Protein AF-A0A4V2W3H1-F1 (afdb_monomer)

Structure (mmCIF, N/CA/C/O backbone):
data_AF-A0A4V2W3H1-F1
#
_entry.id   AF-A0A4V2W3H1-F1
#
loop_
_atom_site.group_PDB
_atom_site.id
_atom_site.type_symbol
_atom_site.label_atom_id
_atom_site.label_alt_id
_atom_site.label_comp_id
_atom_site.label_asym_id
_atom_site.label_entity_id
_atom_site.label_seq_id
_atom_site.pdbx_PDB_ins_code
_atom_site.Cartn_x
_atom_site.Cartn_y
_atom_site.Cartn_z
_atom_site.occupancy
_atom_site.B_iso_or_equiv
_atom_site.auth_seq_id
_atom_site.auth_comp_id
_atom_site.auth_asym_id
_atom_site.auth_atom_id
_atom_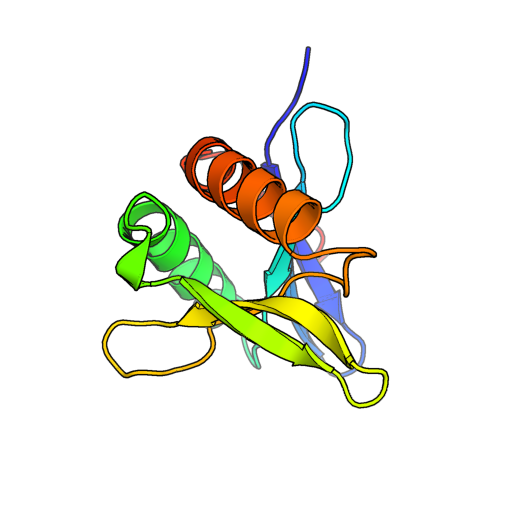site.pdbx_PDB_model_num
ATOM 1 N N . MET A 1 1 ? -14.091 13.538 -12.498 1.00 45.12 1 MET A N 1
ATOM 2 C CA . MET A 1 1 ? -13.402 13.851 -11.231 1.00 45.12 1 MET A CA 1
ATOM 3 C C . MET A 1 1 ? -12.645 12.607 -10.831 1.00 45.12 1 MET A C 1
ATOM 5 O O . MET A 1 1 ? -13.254 11.561 -10.652 1.00 45.12 1 MET A O 1
ATOM 9 N N . SER A 1 2 ? -11.325 12.681 -10.863 1.00 51.44 2 SER A N 1
ATOM 10 C CA . SER A 1 2 ? -10.447 11.530 -10.686 1.00 51.44 2 SER A CA 1
ATOM 11 C C . SER A 1 2 ? -10.213 11.336 -9.186 1.00 51.44 2 SER A C 1
ATOM 13 O O . SER A 1 2 ? -9.411 12.051 -8.596 1.00 51.44 2 SER A O 1
ATOM 15 N N . HIS A 1 3 ? -10.985 10.453 -8.548 1.00 75.88 3 HIS A N 1
ATOM 16 C CA . HIS A 1 3 ? -10.950 10.262 -7.095 1.00 75.88 3 HIS A CA 1
ATOM 17 C C . HIS A 1 3 ? -9.854 9.261 -6.730 1.00 75.88 3 HIS A C 1
ATOM 19 O O . HIS A 1 3 ? -10.024 8.060 -6.927 1.00 75.88 3 HIS A O 1
ATOM 25 N N . VAL A 1 4 ? -8.735 9.758 -6.208 1.00 90.44 4 VAL A N 1
ATOM 26 C CA . VAL A 1 4 ? -7.700 8.935 -5.574 1.00 90.44 4 VAL A CA 1
ATOM 27 C C . VAL A 1 4 ? -8.122 8.691 -4.1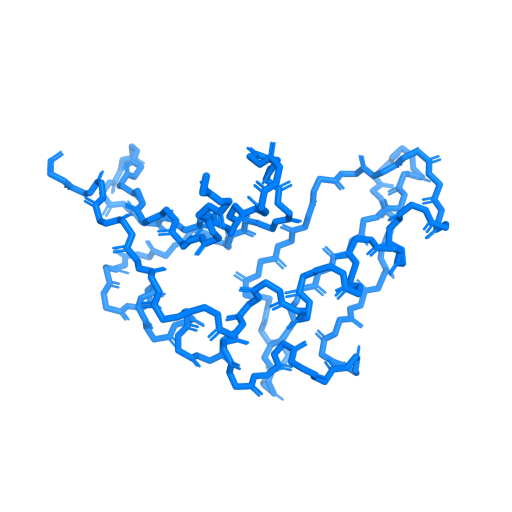30 1.00 90.44 4 VAL A C 1
ATOM 29 O O . VAL A 1 4 ? -8.282 9.648 -3.374 1.00 90.44 4 VAL A O 1
ATOM 32 N N . TYR A 1 5 ? -8.288 7.434 -3.728 1.00 92.06 5 TYR A N 1
ATOM 33 C CA . TYR A 1 5 ? -8.744 7.094 -2.379 1.00 92.06 5 TYR A CA 1
ATOM 34 C C . TYR A 1 5 ? -8.219 5.736 -1.914 1.00 92.06 5 TYR A C 1
ATOM 36 O O . TYR A 1 5 ? -7.899 4.852 -2.714 1.00 92.06 5 TYR A O 1
ATOM 44 N N . TYR A 1 6 ? -8.182 5.557 -0.596 1.00 93.06 6 TYR A N 1
ATOM 45 C CA . TYR A 1 6 ? -7.929 4.267 0.036 1.00 93.06 6 TYR A CA 1
ATOM 46 C C . TYR A 1 6 ? -9.231 3.473 0.182 1.00 93.06 6 TYR A C 1
ATOM 48 O O . TYR A 1 6 ? -10.190 3.966 0.759 1.00 93.06 6 TYR A O 1
ATOM 56 N N . GLU A 1 7 ? -9.288 2.239 -0.306 1.00 93.44 7 GLU A N 1
ATOM 57 C CA . GLU A 1 7 ? -10.386 1.294 -0.068 1.00 93.44 7 GLU A CA 1
ATOM 58 C C . GLU A 1 7 ? -10.064 0.408 1.124 1.00 93.44 7 GLU A C 1
ATOM 60 O O . GLU A 1 7 ? -9.325 -0.557 0.958 1.00 93.44 7 GLU A O 1
ATOM 65 N N . LEU A 1 8 ? -10.635 0.685 2.294 1.00 93.69 8 LEU A N 1
ATOM 66 C CA . LEU A 1 8 ? -10.507 -0.179 3.465 1.00 93.69 8 LEU A CA 1
ATOM 67 C C . LEU A 1 8 ? -11.603 -1.245 3.428 1.00 93.69 8 LEU A C 1
ATOM 69 O O . LEU A 1 8 ? -12.782 -0.926 3.505 1.00 93.69 8 LEU A O 1
ATOM 73 N N . LYS A 1 9 ? -11.232 -2.515 3.297 1.00 92.88 9 LYS A N 1
ATOM 74 C CA . LYS A 1 9 ? -12.153 -3.650 3.170 1.00 92.88 9 LYS A CA 1
ATOM 75 C C . LYS A 1 9 ? -11.937 -4.650 4.294 1.00 92.88 9 LYS A C 1
ATOM 77 O O . LYS A 1 9 ? -10.808 -4.915 4.701 1.00 92.88 9 LYS A O 1
ATOM 82 N N . LYS A 1 10 ? -13.031 -5.260 4.746 1.00 92.31 10 LYS A N 1
ATOM 83 C CA . LYS A 1 10 ? -12.991 -6.415 5.645 1.00 92.31 10 LYS A CA 1
ATOM 84 C C . LYS A 1 10 ? -12.888 -7.691 4.813 1.00 92.31 10 LYS A C 1
ATOM 86 O O . LYS A 1 10 ? -13.669 -7.888 3.883 1.00 92.31 10 LYS A O 1
ATOM 91 N N . VAL A 1 11 ? -11.926 -8.552 5.126 1.00 89.00 11 VAL A N 1
ATOM 92 C CA . VAL A 1 11 ? -11.766 -9.855 4.469 1.00 89.00 11 VAL A CA 1
ATOM 93 C C . VAL A 1 11 ? -12.415 -10.977 5.273 1.00 89.00 11 VAL A C 1
ATOM 95 O O . VAL A 1 11 ? -12.754 -10.830 6.452 1.00 89.00 11 VAL A O 1
ATOM 98 N N . ARG A 1 12 ? -12.585 -12.137 4.621 1.00 75.12 12 ARG A N 1
ATOM 99 C CA . ARG A 1 12 ? -12.968 -13.380 5.301 1.00 75.12 12 ARG A CA 1
ATOM 100 C C . ARG A 1 12 ? -11.985 -13.636 6.449 1.00 75.12 12 ARG A C 1
ATOM 102 O O . ARG A 1 12 ? -10.786 -13.467 6.262 1.00 75.12 12 ARG A O 1
ATOM 109 N N . ASN A 1 13 ? -12.521 -14.010 7.611 1.00 79.88 13 ASN A N 1
ATOM 110 C CA . ASN A 1 13 ? -11.838 -14.168 8.910 1.00 79.88 13 ASN A CA 1
ATOM 111 C C . ASN A 1 13 ? -11.777 -12.911 9.794 1.00 79.88 13 ASN A C 1
ATOM 113 O O . ASN A 1 13 ? -11.149 -12.935 10.844 1.00 79.88 13 ASN A O 1
ATOM 117 N N . GLY A 1 14 ? -12.462 -11.825 9.421 1.00 84.19 14 GLY A N 1
ATOM 118 C CA . GLY A 1 14 ? -12.564 -10.638 10.278 1.00 84.19 14 GLY A CA 1
ATOM 119 C C . GLY A 1 14 ? -11.328 -9.740 10.262 1.00 84.19 14 GLY A C 1
ATOM 120 O O . GLY A 1 14 ? -11.303 -8.753 10.989 1.00 84.19 14 GLY A O 1
ATOM 121 N N . HIS A 1 15 ? -10.347 -10.052 9.416 1.00 91.31 15 HIS A N 1
ATOM 122 C CA . HIS A 1 15 ? -9.202 -9.195 9.150 1.00 91.31 15 HIS A CA 1
ATOM 123 C C . HIS A 1 15 ? -9.565 -8.058 8.182 1.00 91.31 15 HIS A C 1
ATOM 125 O O . HIS A 1 15 ? -10.645 -8.030 7.584 1.00 91.31 15 HIS A O 1
ATOM 131 N N . PHE A 1 16 ? -8.637 -7.127 8.001 1.00 92.94 16 PHE A N 1
ATOM 132 C CA . PHE A 1 16 ? -8.802 -5.898 7.241 1.00 92.94 16 PHE A CA 1
ATOM 133 C C . PHE A 1 16 ? -7.650 -5.741 6.259 1.00 92.94 16 PHE A C 1
ATOM 135 O O . PHE A 1 16 ? -6.504 -6.010 6.592 1.00 92.94 16 PHE A O 1
ATOM 142 N N . LEU A 1 17 ? -7.943 -5.279 5.054 1.00 93.06 17 LEU A N 1
ATOM 143 C CA . LEU A 1 17 ? -6.928 -4.840 4.104 1.00 93.06 17 LEU A CA 1
ATOM 144 C C . LEU A 1 17 ? -7.345 -3.500 3.538 1.00 93.06 17 LEU A C 1
ATOM 146 O O . LEU A 1 17 ? -8.539 -3.202 3.469 1.00 93.06 17 LEU A O 1
ATOM 150 N N . PHE A 1 18 ? -6.382 -2.712 3.088 1.00 93.69 18 PHE A N 1
ATOM 151 C CA . PHE A 1 18 ? -6.667 -1.517 2.322 1.00 93.69 18 PHE A CA 1
ATOM 152 C C . PHE A 1 18 ? -5.970 -1.534 0.969 1.00 93.69 18 PHE A C 1
ATOM 154 O O . PHE A 1 18 ? -4.928 -2.157 0.789 1.00 93.69 18 PHE A O 1
ATOM 161 N N . LYS A 1 19 ? -6.564 -0.854 -0.010 1.00 93.38 19 LYS A N 1
ATOM 162 C CA . LYS A 1 19 ? -5.979 -0.690 -1.345 1.00 93.38 19 LYS A CA 1
ATOM 163 C C . LYS A 1 19 ? -5.949 0.777 -1.722 1.00 93.38 19 LYS A C 1
ATOM 165 O O . LYS A 1 19 ? -6.930 1.473 -1.490 1.00 93.38 19 LYS A O 1
ATOM 170 N N . LEU A 1 20 ? -4.862 1.243 -2.319 1.00 92.56 20 LEU A N 1
ATOM 171 C CA . LEU A 1 20 ? -4.783 2.587 -2.878 1.00 92.56 20 LEU A CA 1
ATOM 172 C C . LEU A 1 20 ? -5.247 2.543 -4.332 1.00 92.56 20 LEU A C 1
ATOM 174 O O . LEU A 1 20 ? -4.631 1.864 -5.161 1.00 92.56 20 LEU A O 1
ATOM 178 N N . ARG A 1 21 ? -6.324 3.269 -4.637 1.00 91.31 21 ARG A N 1
ATOM 179 C CA . ARG A 1 21 ? -6.757 3.483 -6.016 1.00 91.31 21 ARG A CA 1
ATOM 180 C C . ARG A 1 21 ? -6.206 4.780 -6.573 1.00 91.31 21 ARG A C 1
ATOM 182 O O . ARG A 1 21 ? -6.307 5.824 -5.932 1.00 91.31 21 ARG A O 1
ATOM 189 N N . GLY A 1 22 ? -5.663 4.679 -7.779 1.00 89.00 22 GLY A N 1
ATOM 190 C CA . GLY A 1 22 ? -5.211 5.805 -8.575 1.00 89.00 22 GLY A CA 1
ATOM 191 C C . GLY A 1 22 ? -6.356 6.597 -9.183 1.00 89.00 22 GLY A C 1
ATOM 192 O O . GLY A 1 22 ? -7.529 6.221 -9.128 1.00 89.00 22 GLY A O 1
ATOM 193 N N . SER A 1 23 ? -5.990 7.714 -9.798 1.00 84.31 23 SER A N 1
ATOM 194 C CA . SER A 1 23 ? -6.926 8.668 -10.389 1.00 84.31 23 SER A CA 1
ATOM 195 C C . SER A 1 23 ? -7.646 8.093 -11.618 1.00 84.31 23 SER A C 1
ATOM 197 O O . SER A 1 23 ? -8.787 8.474 -11.883 1.00 84.31 23 SER A O 1
ATOM 199 N N . ALA A 1 24 ? -7.027 7.142 -12.326 1.00 81.25 24 ALA A N 1
ATOM 200 C CA . ALA A 1 24 ? -7.632 6.413 -13.441 1.00 81.25 24 ALA A CA 1
ATOM 201 C C . ALA A 1 24 ? -8.367 5.123 -13.003 1.00 81.25 24 ALA A C 1
ATOM 203 O O . ALA A 1 24 ? -8.894 4.388 -13.839 1.00 81.25 24 ALA A O 1
ATOM 204 N N . GLY A 1 25 ? -8.508 4.894 -11.690 1.00 80.69 25 GLY A N 1
ATOM 205 C CA . GLY A 1 25 ? -9.276 3.786 -11.121 1.00 80.69 25 GLY A CA 1
ATOM 206 C C . GLY A 1 25 ? -8.508 2.468 -11.010 1.00 80.69 25 GLY A C 1
ATOM 207 O O . GLY A 1 25 ? -9.066 1.483 -10.526 1.00 80.69 25 GLY A O 1
ATOM 208 N N . GLU A 1 26 ? -7.240 2.426 -11.401 1.00 87.44 26 GLU A N 1
ATOM 209 C CA . GLU A 1 26 ? -6.329 1.307 -11.184 1.00 87.44 26 GLU A CA 1
ATOM 210 C C . GLU A 1 26 ? -5.985 1.126 -9.699 1.00 87.44 26 GLU A C 1
ATOM 212 O O . GLU A 1 26 ? -5.991 2.075 -8.913 1.00 87.44 26 GLU A O 1
ATOM 217 N N . ILE A 1 27 ? -5.687 -0.110 -9.301 1.00 90.12 27 ILE A N 1
ATOM 218 C CA . ILE A 1 27 ? -5.126 -0.396 -7.979 1.00 90.12 27 ILE A CA 1
ATOM 219 C C . ILE A 1 27 ? -3.617 -0.232 -8.099 1.00 90.12 27 ILE A C 1
ATOM 221 O O . ILE A 1 27 ? -2.982 -0.932 -8.880 1.00 90.12 27 ILE A O 1
ATOM 225 N N . ILE A 1 28 ? -3.055 0.694 -7.330 1.00 89.31 28 ILE A N 1
ATOM 226 C CA . ILE A 1 28 ? -1.614 0.971 -7.353 1.00 89.31 28 ILE A CA 1
ATOM 227 C C . ILE A 1 28 ? -0.888 0.103 -6.325 1.00 89.31 28 ILE A C 1
ATOM 229 O O . ILE A 1 28 ? 0.228 -0.362 -6.544 1.00 89.31 28 ILE A O 1
ATOM 233 N N . PHE A 1 29 ? -1.526 -0.084 -5.174 1.00 90.38 29 PHE A N 1
ATOM 234 C CA . PHE A 1 29 ? -0.931 -0.697 -4.000 1.00 90.38 29 PHE A CA 1
ATOM 235 C C . PHE A 1 29 ? -2.013 -1.374 -3.172 1.00 90.38 29 PHE A C 1
ATOM 237 O O . PHE A 1 29 ? -3.142 -0.878 -3.073 1.00 90.38 29 PHE A O 1
ATOM 244 N N . PHE A 1 30 ? -1.658 -2.479 -2.537 1.00 92.25 30 PHE A N 1
ATOM 245 C CA . PHE A 1 30 ? -2.493 -3.158 -1.568 1.00 92.25 30 PHE A CA 1
ATOM 246 C C . PHE A 1 30 ? -1.691 -3.474 -0.317 1.00 92.25 30 PHE A C 1
ATOM 248 O O . PHE A 1 30 ? -0.521 -3.841 -0.366 1.00 92.25 30 PHE A O 1
ATOM 255 N N . SER A 1 31 ? -2.337 -3.282 0.821 1.00 92.44 31 SER A N 1
ATOM 256 C CA . SER A 1 31 ? -1.733 -3.534 2.110 1.00 92.44 31 SER A CA 1
ATOM 257 C C . SER A 1 31 ? -1.666 -5.021 2.423 1.00 92.44 31 SER A C 1
ATOM 259 O O . SER A 1 31 ? -2.454 -5.816 1.902 1.00 92.44 31 SER A O 1
ATOM 261 N N . GLU A 1 32 ? -0.809 -5.358 3.378 1.00 90.00 32 GLU A N 1
ATOM 262 C CA . GLU A 1 32 ? -0.907 -6.620 4.099 1.00 90.00 32 GLU A CA 1
ATOM 263 C C . GLU A 1 32 ? -2.260 -6.741 4.817 1.00 90.00 32 GLU A C 1
ATOM 265 O O . GLU A 1 32 ? -3.012 -5.771 4.998 1.00 90.00 32 GLU A O 1
ATOM 270 N N . VAL A 1 33 ? -2.580 -7.968 5.220 1.00 90.81 33 VAL A N 1
ATOM 271 C CA . VAL A 1 33 ? -3.802 -8.267 5.962 1.00 90.81 33 VAL A CA 1
ATOM 272 C C . VAL A 1 33 ? -3.584 -7.952 7.442 1.00 90.81 33 VAL A C 1
ATOM 274 O O . VAL A 1 33 ? -2.791 -8.593 8.125 1.00 90.81 33 VAL A O 1
ATOM 277 N N . TYR A 1 34 ? -4.333 -6.985 7.955 1.00 90.38 34 TYR A N 1
ATOM 278 C CA . TYR A 1 34 ? -4.312 -6.571 9.352 1.00 90.38 34 TYR A CA 1
ATOM 279 C C . TYR A 1 34 ? -5.377 -7.291 10.170 1.00 90.38 34 TYR A C 1
ATOM 281 O O . TYR A 1 34 ? -6.524 -7.425 9.753 1.00 90.38 34 TYR A O 1
ATOM 289 N N . SER A 1 35 ? -5.036 -7.680 11.395 1.00 89.25 35 SER A N 1
ATOM 290 C CA . SER A 1 35 ? -5.982 -8.308 12.325 1.00 89.25 35 SER A CA 1
ATOM 291 C C . SER A 1 35 ? -7.088 -7.361 12.803 1.00 89.25 35 SER A C 1
ATOM 293 O O . SER A 1 35 ? -8.167 -7.818 13.171 1.00 89.25 35 SER A O 1
ATOM 295 N N . SER A 1 36 ? -6.848 -6.045 12.786 1.00 90.19 36 SER A N 1
ATOM 296 C CA . SER A 1 36 ? -7.792 -5.036 13.269 1.00 90.19 36 SER A CA 1
ATOM 297 C C . SER A 1 36 ? -7.914 -3.840 12.324 1.00 90.19 36 SER A C 1
ATOM 299 O O . SER A 1 36 ? -6.968 -3.479 11.619 1.00 90.19 36 SER A O 1
ATOM 301 N N . LYS A 1 37 ? -9.082 -3.187 12.355 1.00 90.00 37 LYS A N 1
ATOM 302 C CA . LYS A 1 37 ? -9.344 -1.960 11.596 1.00 90.00 37 LYS A CA 1
ATOM 303 C C . LYS A 1 37 ? -8.389 -0.833 12.004 1.00 90.00 37 LYS A C 1
ATOM 305 O O . LYS A 1 37 ? -7.830 -0.170 11.140 1.00 90.00 37 LYS A O 1
ATOM 310 N N . ALA A 1 38 ? -8.154 -0.677 13.307 1.00 90.88 38 ALA A N 1
ATOM 311 C CA . ALA A 1 38 ? -7.264 0.348 13.846 1.00 90.88 38 ALA A CA 1
ATOM 312 C C . ALA A 1 38 ? -5.823 0.190 13.331 1.00 90.88 38 ALA A C 1
ATOM 314 O O . ALA A 1 38 ? -5.180 1.178 12.985 1.00 90.88 38 ALA A O 1
ATOM 315 N N . SER A 1 39 ? -5.326 -1.048 13.213 1.00 91.25 39 SER A N 1
ATOM 316 C CA . SER A 1 39 ? -4.006 -1.315 12.625 1.00 91.25 39 SER A CA 1
ATOM 317 C C . SER A 1 39 ? -3.941 -0.898 11.153 1.00 91.25 39 SER A C 1
ATOM 319 O O . SER A 1 39 ? -2.961 -0.282 10.742 1.00 91.25 39 SER A O 1
ATOM 321 N N . ALA A 1 40 ? -4.993 -1.173 10.376 1.00 91.50 40 ALA A N 1
ATOM 322 C CA . ALA A 1 40 ? -5.071 -0.751 8.979 1.00 91.50 40 ALA A CA 1
ATOM 323 C C . ALA A 1 40 ? -5.130 0.784 8.838 1.00 91.50 40 ALA A C 1
ATOM 325 O O . ALA A 1 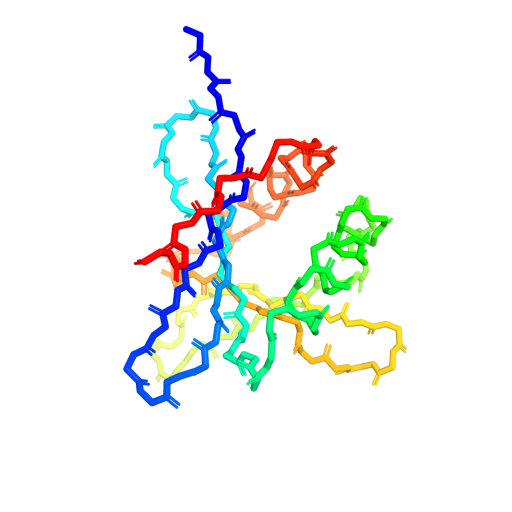40 ? -4.453 1.350 7.986 1.00 91.50 40 ALA A O 1
ATOM 326 N N . GLU A 1 41 ? -5.884 1.480 9.694 1.00 91.12 41 GLU A N 1
ATOM 327 C CA . GLU A 1 41 ? -5.951 2.951 9.706 1.00 91.12 41 GLU A CA 1
ATOM 328 C C . GLU A 1 41 ? -4.619 3.600 10.109 1.00 91.12 41 GLU A C 1
ATOM 330 O O . GLU A 1 41 ? -4.200 4.601 9.513 1.00 91.12 41 GLU A O 1
ATOM 335 N N . HIS A 1 42 ? -3.919 3.009 11.081 1.00 91.25 42 HIS A N 1
ATOM 336 C CA . HIS A 1 42 ? -2.576 3.442 11.460 1.00 91.25 42 HIS A CA 1
ATOM 337 C C . HIS A 1 42 ? -1.611 3.267 10.285 1.00 91.25 42 HIS A C 1
ATOM 339 O O . HIS A 1 42 ? -0.883 4.196 9.937 1.00 91.25 42 HIS A O 1
ATOM 345 N N . ALA A 1 43 ? -1.657 2.112 9.621 1.00 90.75 43 ALA A N 1
ATOM 346 C CA . ALA A 1 43 ? -0.854 1.854 8.439 1.00 90.75 43 ALA A CA 1
ATOM 347 C C . ALA A 1 43 ? -1.146 2.860 7.315 1.00 90.75 43 ALA A C 1
ATOM 349 O O . ALA A 1 43 ? -0.202 3.431 6.787 1.00 90.75 43 ALA A O 1
ATOM 350 N N . ILE A 1 44 ? -2.410 3.177 7.006 1.00 91.31 44 ILE A N 1
ATOM 351 C CA . ILE A 1 44 ? -2.761 4.220 6.017 1.00 91.31 44 ILE A CA 1
ATOM 352 C C . ILE A 1 44 ? -2.141 5.573 6.394 1.00 91.31 44 ILE A C 1
ATOM 354 O O . ILE A 1 44 ? -1.583 6.265 5.541 1.00 91.31 44 ILE A O 1
ATOM 358 N N . SER A 1 45 ? -2.219 5.952 7.671 1.00 90.69 45 SER A N 1
ATOM 359 C CA . SER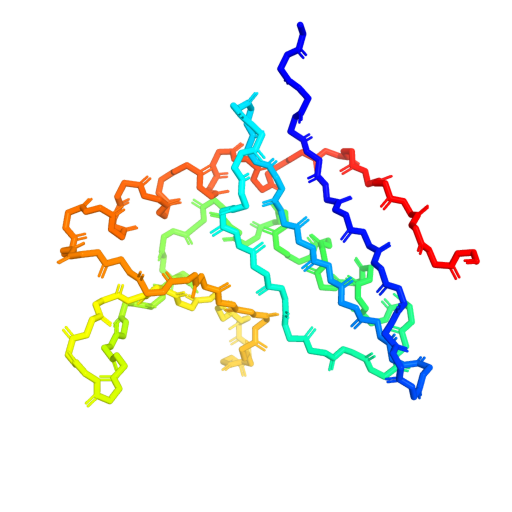 A 1 45 ? -1.631 7.203 8.168 1.00 90.69 45 SER A CA 1
ATOM 360 C C . SER A 1 45 ? -0.112 7.216 8.010 1.00 90.69 45 SER A C 1
ATOM 362 O O . SER A 1 45 ? 0.463 8.223 7.599 1.00 90.69 45 SER A O 1
ATOM 364 N N . TYR A 1 46 ? 0.530 6.078 8.263 1.00 89.19 46 TYR A N 1
ATOM 365 C CA . TYR A 1 46 ? 1.954 5.906 8.036 1.00 89.19 46 TYR A CA 1
ATOM 366 C C . TYR A 1 46 ? 2.307 5.991 6.546 1.00 89.19 46 TYR A C 1
ATOM 368 O O . TYR A 1 46 ? 3.210 6.739 6.180 1.00 89.19 46 TYR A O 1
ATOM 376 N N . VAL A 1 47 ? 1.569 5.288 5.676 1.00 90.25 47 VAL A N 1
ATOM 377 C CA . VAL A 1 47 ? 1.763 5.338 4.220 1.00 90.25 47 VAL A CA 1
ATOM 378 C C . VAL A 1 47 ? 1.665 6.776 3.729 1.00 90.25 47 VAL A C 1
ATOM 380 O O . VAL A 1 47 ? 2.533 7.210 2.994 1.00 90.25 47 VAL A O 1
ATOM 383 N N . ARG A 1 48 ? 0.693 7.567 4.186 1.00 89.94 48 ARG A N 1
ATOM 384 C CA . ARG A 1 48 ? 0.578 8.987 3.800 1.00 89.94 48 ARG A CA 1
ATOM 385 C C . ARG A 1 48 ? 1.831 9.808 4.092 1.00 89.94 48 ARG A C 1
ATOM 387 O O . ARG A 1 48 ? 2.181 10.676 3.299 1.00 89.94 48 ARG A O 1
ATOM 394 N N . TYR A 1 49 ? 2.475 9.550 5.226 1.00 88.88 49 TYR A N 1
ATOM 395 C CA . TYR A 1 49 ? 3.677 10.267 5.648 1.00 88.88 49 TYR A CA 1
ATOM 396 C C . TYR A 1 49 ? 4.951 9.725 4.985 1.00 88.88 49 TYR A C 1
ATOM 398 O O . TYR A 1 49 ? 5.853 10.489 4.661 1.00 88.88 49 TYR A O 1
ATOM 406 N N . SER A 1 50 ? 5.025 8.408 4.803 1.00 87.19 50 SER A N 1
ATOM 407 C CA . SER A 1 50 ? 6.220 7.685 4.362 1.00 87.19 50 SER A CA 1
ATOM 408 C C . SER A 1 50 ? 6.296 7.515 2.847 1.00 87.19 50 SER A C 1
ATOM 410 O O . SER A 1 50 ? 7.379 7.523 2.285 1.00 87.19 50 SER A O 1
ATOM 412 N N . ALA A 1 51 ? 5.158 7.381 2.169 1.00 85.12 51 ALA A N 1
ATOM 413 C CA . ALA A 1 51 ? 5.085 7.171 0.728 1.00 85.12 51 ALA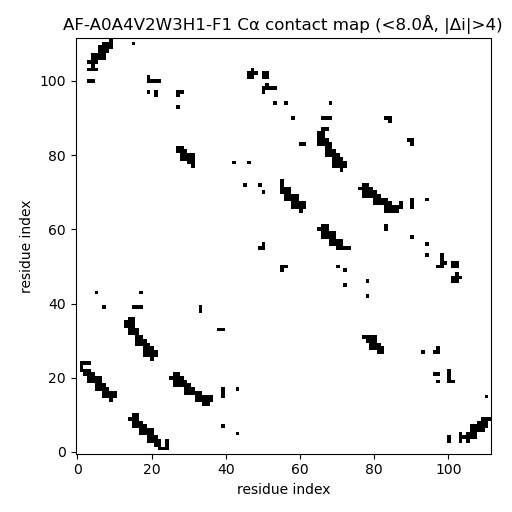 A CA 1
ATOM 414 C C . ALA A 1 51 ? 5.702 8.285 -0.128 1.00 85.12 51 ALA A C 1
ATOM 416 O O . ALA A 1 51 ? 6.092 7.992 -1.245 1.00 85.12 51 ALA A O 1
ATOM 417 N N . PRO A 1 52 ? 5.814 9.555 0.295 1.00 87.38 52 PRO A N 1
ATOM 418 C CA . PRO A 1 52 ? 6.586 10.535 -0.467 1.00 87.38 52 PRO A CA 1
ATOM 419 C C . PRO A 1 52 ? 8.093 10.237 -0.516 1.00 87.38 52 PRO A C 1
ATOM 421 O O . PRO A 1 52 ? 8.796 10.835 -1.328 1.00 87.38 52 PRO A O 1
ATOM 424 N N . ASP A 1 53 ? 8.595 9.344 0.339 1.00 89.38 53 ASP A N 1
ATOM 425 C CA . ASP A 1 53 ? 9.996 8.943 0.397 1.00 89.38 53 ASP A CA 1
ATOM 426 C C . ASP A 1 53 ? 10.224 7.663 -0.420 1.00 89.38 53 ASP A C 1
ATOM 428 O O . ASP A 1 53 ? 9.766 6.575 -0.062 1.00 89.38 53 ASP A O 1
ATOM 432 N N . GLU A 1 54 ? 10.962 7.787 -1.527 1.00 86.69 54 GLU A N 1
ATOM 433 C CA . GLU A 1 54 ? 11.298 6.662 -2.407 1.00 86.69 54 GLU A CA 1
ATOM 434 C C . GLU A 1 54 ? 12.107 5.573 -1.680 1.00 86.69 54 GLU A C 1
ATOM 436 O O . GLU A 1 54 ? 11.998 4.404 -2.038 1.00 86.69 54 GLU A O 1
ATOM 441 N N . THR A 1 55 ? 12.852 5.913 -0.618 1.00 87.62 55 THR A N 1
ATOM 442 C CA . THR A 1 55 ? 13.666 4.943 0.144 1.00 87.62 55 THR A CA 1
ATOM 443 C C . THR A 1 55 ? 12.829 3.918 0.908 1.00 87.62 55 THR A C 1
ATOM 445 O O . THR A 1 55 ? 13.330 2.863 1.293 1.00 87.62 55 THR A O 1
ATOM 448 N N . THR A 1 56 ? 11.542 4.206 1.104 1.00 90.19 56 THR A N 1
ATOM 449 C CA . THR A 1 56 ? 10.597 3.313 1.787 1.00 90.19 56 THR A CA 1
ATOM 450 C C . THR A 1 56 ? 10.049 2.240 0.844 1.00 90.19 56 THR A C 1
ATOM 452 O O . THR A 1 56 ? 9.467 1.247 1.294 1.00 90.19 56 THR A O 1
ATOM 455 N N . TYR A 1 57 ? 10.270 2.417 -0.462 1.00 91.88 57 TYR A N 1
ATOM 456 C CA . TYR A 1 57 ? 9.928 1.456 -1.494 1.00 91.88 57 TYR A CA 1
ATOM 457 C C . TYR A 1 57 ? 11.122 0.569 -1.816 1.00 91.88 57 TYR A C 1
ATOM 459 O O . TYR A 1 57 ? 12.226 1.035 -2.086 1.00 91.88 57 TYR A O 1
ATOM 467 N N . GLU A 1 58 ? 10.870 -0.731 -1.879 1.00 92.00 58 GLU A N 1
ATOM 468 C CA . GLU A 1 58 ? 11.858 -1.707 -2.319 1.00 92.00 58 GLU A CA 1
ATOM 469 C C . GLU A 1 58 ? 11.307 -2.470 -3.518 1.00 92.00 58 GLU A C 1
ATOM 471 O O . GLU A 1 58 ? 10.196 -3.001 -3.479 1.00 92.00 58 GLU A O 1
ATOM 476 N N . LEU A 1 59 ? 12.085 -2.516 -4.599 1.00 92.38 59 LEU A N 1
ATOM 477 C CA . LEU A 1 59 ? 11.742 -3.276 -5.792 1.00 92.38 59 LEU A CA 1
ATOM 478 C C . LEU A 1 59 ? 12.234 -4.716 -5.625 1.00 92.38 59 LEU A C 1
ATOM 480 O O . LEU A 1 59 ? 13.408 -4.960 -5.354 1.00 92.38 59 LEU A O 1
ATOM 484 N N . ARG A 1 60 ? 11.317 -5.665 -5.771 1.00 92.75 60 ARG A N 1
ATOM 485 C CA . ARG A 1 60 ? 11.537 -7.106 -5.650 1.00 92.75 60 ARG A CA 1
ATOM 486 C C . ARG A 1 60 ? 11.064 -7.816 -6.910 1.00 92.75 60 ARG A C 1
ATOM 488 O O . ARG A 1 60 ? 10.334 -7.250 -7.716 1.00 92.75 60 ARG A O 1
ATOM 495 N N . HIS A 1 61 ? 11.475 -9.066 -7.062 1.00 92.06 61 HIS A N 1
ATOM 496 C CA . HIS A 1 61 ? 11.042 -9.937 -8.148 1.00 92.06 61 HIS A CA 1
ATOM 497 C C . HIS A 1 61 ? 10.288 -11.123 -7.565 1.00 92.06 61 HIS A C 1
ATOM 499 O O . HIS A 1 61 ? 10.692 -11.670 -6.536 1.00 92.06 61 HIS A O 1
ATOM 505 N N . ASP A 1 62 ? 9.149 -11.464 -8.164 1.00 91.06 62 ASP A N 1
ATOM 506 C CA . ASP A 1 62 ? 8.381 -12.630 -7.737 1.00 91.06 62 ASP A CA 1
ATOM 507 C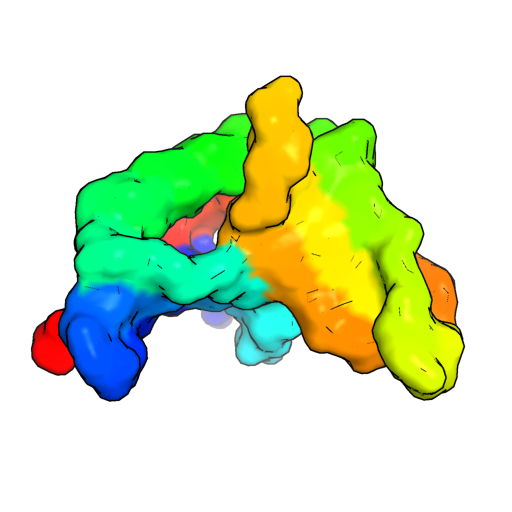 C . ASP A 1 62 ? 9.049 -13.930 -8.222 1.00 91.06 62 ASP A C 1
ATOM 509 O O . ASP A 1 62 ? 10.084 -13.919 -8.889 1.00 91.06 62 ASP A O 1
ATOM 513 N N . SER A 1 63 ? 8.449 -15.081 -7.909 1.00 89.69 63 SER A N 1
ATOM 514 C CA . SER A 1 63 ? 8.963 -16.389 -8.344 1.00 89.69 63 SER A CA 1
ATOM 515 C C . SER A 1 63 ? 9.013 -16.579 -9.868 1.00 89.69 63 SER A C 1
ATOM 517 O O . SER A 1 63 ? 9.599 -17.553 -10.326 1.00 89.69 63 SER A O 1
ATOM 519 N N . HIS A 1 64 ? 8.389 -15.688 -10.642 1.00 89.69 64 HIS A N 1
ATOM 520 C CA . HIS A 1 64 ? 8.384 -15.678 -12.105 1.00 89.69 64 HIS A CA 1
ATOM 521 C C . HIS A 1 64 ? 9.249 -14.537 -12.666 1.00 89.69 64 HIS A C 1
ATOM 523 O O . HIS A 1 64 ? 9.044 -14.125 -13.806 1.00 89.69 64 HIS A O 1
ATOM 529 N N . GLU A 1 65 ? 10.167 -13.993 -11.858 1.00 88.69 65 GLU A N 1
ATOM 530 C CA . GLU A 1 65 ? 11.047 -12.873 -12.214 1.00 88.69 65 GLU A CA 1
ATOM 531 C C . GLU A 1 65 ? 10.286 -11.597 -12.617 1.00 88.69 65 GLU A C 1
ATOM 533 O O . GLU A 1 65 ? 10.817 -10.727 -13.308 1.00 88.69 65 GLU A O 1
ATOM 538 N N . ARG A 1 66 ? 9.031 -11.443 -12.170 1.00 92.94 66 ARG A N 1
ATOM 539 C CA . ARG A 1 66 ? 8.241 -10.241 -12.449 1.00 92.94 66 ARG A CA 1
ATOM 540 C C . ARG A 1 66 ? 8.506 -9.179 -11.385 1.00 92.94 66 ARG A C 1
ATOM 542 O O . ARG A 1 66 ? 8.324 -9.461 -10.195 1.00 92.94 66 ARG A O 1
ATOM 549 N N . PRO A 1 67 ? 8.906 -7.961 -11.781 1.00 94.69 67 PRO A N 1
ATOM 550 C CA . PRO A 1 67 ? 9.207 -6.896 -10.841 1.00 94.69 67 PRO A CA 1
ATOM 551 C C . PRO A 1 67 ? 7.935 -6.379 -10.171 1.00 94.69 67 PRO A C 1
ATOM 553 O O . PRO A 1 67 ? 6.963 -6.024 -10.833 1.00 94.69 67 PRO A O 1
ATOM 556 N N . TYR A 1 68 ? 7.962 -6.267 -8.854 1.00 93.56 68 TYR A N 1
ATOM 557 C CA . TYR A 1 68 ? 6.941 -5.625 -8.035 1.00 93.56 68 TYR A CA 1
ATOM 558 C C . TYR A 1 68 ? 7.628 -4.757 -6.986 1.00 93.56 68 TYR A C 1
ATOM 560 O O . TYR A 1 68 ? 8.798 -4.950 -6.672 1.00 93.56 68 TYR A O 1
ATOM 568 N N . PHE A 1 69 ? 6.924 -3.780 -6.435 1.00 92.75 69 PHE A N 1
ATOM 569 C CA . PHE A 1 69 ? 7.436 -3.006 -5.308 1.00 92.75 69 PHE A CA 1
ATOM 570 C C . PHE A 1 69 ? 6.692 -3.348 -4.023 1.00 92.75 69 PHE A C 1
ATOM 572 O O . PHE A 1 69 ? 5.486 -3.619 -4.042 1.00 92.75 69 PHE A O 1
ATOM 579 N N . ILE A 1 70 ? 7.417 -3.287 -2.912 1.00 92.81 70 ILE A N 1
ATOM 580 C CA . ILE A 1 70 ? 6.879 -3.335 -1.556 1.00 92.81 70 ILE A CA 1
ATOM 581 C C . ILE A 1 70 ? 7.078 -1.984 -0.879 1.00 92.81 70 ILE A C 1
ATOM 583 O O . ILE A 1 70 ? 8.026 -1.268 -1.195 1.00 92.81 70 ILE A O 1
ATOM 587 N N . LEU A 1 71 ? 6.192 -1.653 0.054 1.00 91.56 71 LEU A N 1
ATOM 588 C CA . LEU A 1 71 ? 6.344 -0.505 0.938 1.00 91.56 71 LEU A CA 1
ATOM 589 C C . LEU A 1 71 ? 6.694 -1.009 2.332 1.00 91.56 71 LEU A C 1
ATOM 591 O O . LEU A 1 71 ? 5.959 -1.824 2.903 1.00 91.56 71 LEU A O 1
ATOM 595 N N . LYS A 1 72 ? 7.796 -0.509 2.880 1.00 90.38 72 LYS A N 1
ATOM 596 C CA . LYS A 1 72 ? 8.245 -0.830 4.231 1.00 90.38 72 LYS A CA 1
ATOM 597 C C . LYS A 1 72 ? 8.029 0.337 5.182 1.00 90.38 72 LYS A C 1
ATOM 599 O O . LYS A 1 72 ? 8.056 1.501 4.787 1.00 90.38 72 LYS A O 1
ATOM 604 N N . SER A 1 73 ? 7.830 0.007 6.452 1.00 84.25 73 SER A N 1
ATOM 605 C CA . SER A 1 73 ? 7.939 0.964 7.542 1.00 84.25 73 SER A CA 1
ATOM 606 C C . SER A 1 73 ? 9.405 1.208 7.919 1.00 84.25 73 SER A C 1
ATOM 608 O O . SER A 1 73 ? 10.312 0.496 7.485 1.00 84.25 73 SER A O 1
ATOM 610 N N . LYS A 1 74 ? 9.628 2.196 8.790 1.00 80.12 74 LYS A N 1
ATOM 611 C CA . LYS A 1 74 ? 10.922 2.501 9.418 1.00 80.12 74 LYS A CA 1
ATOM 612 C C . LYS A 1 74 ? 11.473 1.313 10.207 1.00 80.12 74 LYS A C 1
ATOM 614 O O . LYS A 1 74 ? 12.683 1.187 10.319 1.00 80.12 74 LYS A O 1
ATOM 619 N N . ASP A 1 75 ? 10.592 0.450 10.701 1.00 82.75 75 ASP A N 1
ATOM 620 C CA . ASP A 1 75 ? 10.931 -0.765 11.446 1.00 82.75 75 ASP A CA 1
ATOM 621 C C . ASP A 1 75 ? 11.107 -1.981 10.516 1.00 82.75 75 ASP A C 1
ATOM 623 O O . ASP A 1 75 ? 10.958 -3.124 10.939 1.00 82.75 75 ASP A O 1
ATOM 627 N N . GLU A 1 76 ? 11.336 -1.742 9.219 1.00 83.12 76 GLU A N 1
ATOM 628 C CA . GLU A 1 76 ? 11.447 -2.749 8.153 1.00 83.12 76 GLU A CA 1
ATOM 629 C C . GLU A 1 76 ? 10.209 -3.645 7.961 1.00 83.12 76 GLU A C 1
ATOM 631 O O . GLU A 1 76 ? 10.239 -4.614 7.196 1.00 83.12 76 GLU A O 1
ATOM 636 N N . GLN A 1 77 ? 9.085 -3.309 8.598 1.00 87.12 77 GLN A N 1
ATOM 637 C CA . GLN A 1 77 ? 7.847 -4.062 8.469 1.00 87.12 77 GLN A CA 1
ATOM 638 C C . GLN A 1 77 ? 7.213 -3.804 7.103 1.00 87.12 77 GLN A C 1
ATOM 640 O O . GLN A 1 77 ? 7.001 -2.659 6.707 1.00 87.12 77 GLN A O 1
ATOM 645 N N . ILE A 1 78 ? 6.849 -4.870 6.394 1.00 90.06 78 ILE A N 1
ATOM 646 C CA . ILE A 1 78 ? 6.118 -4.755 5.131 1.00 90.06 78 ILE A CA 1
ATOM 647 C C . ILE A 1 78 ? 4.702 -4.259 5.435 1.00 90.06 78 ILE A C 1
ATOM 649 O O . ILE A 1 78 ? 3.940 -4.904 6.152 1.00 90.06 78 ILE A O 1
ATOM 653 N N . ILE A 1 79 ? 4.365 -3.093 4.892 1.00 90.69 79 ILE A N 1
ATOM 654 C CA . ILE A 1 79 ? 3.034 -2.485 5.009 1.00 90.69 79 ILE A CA 1
ATOM 655 C C . ILE A 1 79 ? 2.127 -2.993 3.893 1.00 90.69 79 ILE A C 1
ATOM 657 O O . ILE A 1 79 ? 0.918 -3.145 4.064 1.00 90.69 79 ILE A O 1
ATOM 661 N N . GLY A 1 80 ? 2.719 -3.263 2.736 1.00 90.88 80 GLY A N 1
ATOM 662 C CA . GLY A 1 80 ? 2.031 -3.866 1.615 1.00 90.88 80 GLY A CA 1
ATOM 663 C C . GLY A 1 80 ? 2.897 -3.915 0.380 1.00 90.88 80 GLY A C 1
ATOM 664 O O . GLY A 1 80 ? 4.094 -3.611 0.410 1.00 90.88 80 GLY A O 1
ATOM 665 N N . HIS A 1 81 ? 2.261 -4.269 -0.723 1.00 92.81 81 HIS A N 1
ATOM 666 C CA . HIS A 1 81 ? 2.929 -4.464 -1.986 1.00 92.81 81 HIS A CA 1
ATOM 667 C C . HIS A 1 81 ? 2.029 -4.143 -3.175 1.00 92.81 81 HIS A C 1
ATOM 669 O O . HIS A 1 81 ? 0.840 -3.849 -3.052 1.00 92.81 81 HIS A O 1
ATOM 675 N N . SER A 1 82 ? 2.646 -4.118 -4.345 1.00 92.50 82 SER A N 1
ATOM 676 C CA . SER A 1 82 ? 1.966 -3.964 -5.625 1.00 92.50 82 SER A CA 1
ATOM 677 C C . SER A 1 82 ? 1.826 -5.298 -6.340 1.00 92.50 82 SER A C 1
ATOM 679 O O . SER A 1 82 ? 2.427 -6.306 -5.950 1.00 92.50 82 SER A O 1
ATOM 681 N N . ASP A 1 83 ? 1.011 -5.287 -7.392 1.00 90.19 83 ASP A N 1
ATOM 682 C CA . ASP A 1 83 ? 0.912 -6.414 -8.304 1.00 90.19 83 ASP A CA 1
ATOM 683 C C . ASP A 1 83 ? 2.213 -6.522 -9.114 1.00 90.19 83 ASP A C 1
ATOM 685 O O 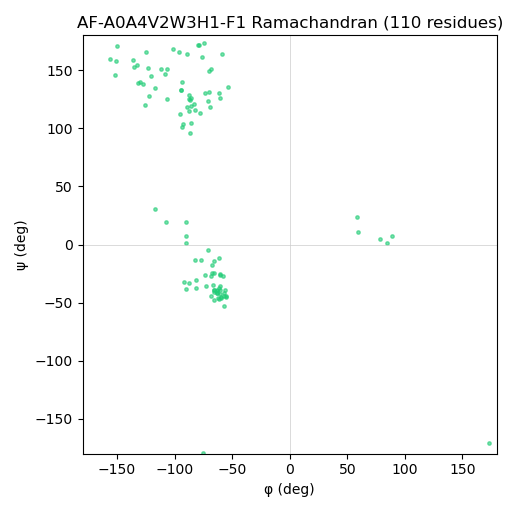. ASP A 1 83 ? 2.860 -5.505 -9.384 1.00 90.19 83 ASP A O 1
ATOM 689 N N . PRO A 1 84 ? 2.615 -7.739 -9.512 1.00 91.38 84 PRO A N 1
ATOM 690 C CA . PRO A 1 84 ? 3.760 -7.927 -10.387 1.00 91.38 84 PRO A CA 1
ATOM 691 C C . PRO A 1 84 ? 3.542 -7.227 -11.729 1.00 91.38 84 PRO A C 1
ATOM 693 O O . PRO A 1 84 ? 2.551 -7.455 -12.426 1.00 91.38 84 PRO A O 1
ATOM 696 N N . TYR A 1 85 ? 4.500 -6.384 -12.097 1.00 90.88 85 TYR A N 1
ATOM 697 C CA . TYR A 1 85 ? 4.533 -5.664 -13.360 1.00 90.88 85 TYR A CA 1
ATOM 698 C C . TYR A 1 85 ? 5.247 -6.475 -14.439 1.00 90.88 85 TYR A C 1
ATOM 700 O O . TYR A 1 85 ? 5.981 -7.423 -14.170 1.00 90.88 85 TYR A O 1
ATOM 708 N N . SER A 1 86 ? 5.055 -6.070 -15.693 1.00 89.56 86 SER A N 1
ATOM 709 C CA . SER A 1 86 ? 5.735 -6.678 -16.839 1.00 89.56 86 SER A CA 1
ATOM 710 C C . SER A 1 86 ? 7.217 -6.307 -16.940 1.00 89.56 86 SER A C 1
ATOM 712 O O . SER A 1 86 ? 7.986 -7.056 -17.530 1.00 89.56 86 SER A O 1
ATOM 714 N N . CYS A 1 87 ? 7.629 -5.151 -16.409 1.00 91.38 87 CYS A N 1
ATOM 715 C CA . CYS A 1 87 ? 9.012 -4.679 -16.459 1.00 91.38 87 CYS A CA 1
ATOM 716 C C . CYS A 1 87 ? 9.325 -3.684 -15.331 1.00 91.38 87 CYS A C 1
ATOM 718 O O . CYS A 1 87 ? 8.426 -3.048 -14.773 1.00 91.38 87 CYS A O 1
ATOM 720 N N . GLU A 1 88 ? 10.614 -3.503 -15.018 1.00 90.50 88 GLU A N 1
ATOM 721 C CA . GLU A 1 88 ? 11.046 -2.597 -13.944 1.00 90.50 88 GLU A CA 1
ATOM 722 C C . GLU A 1 88 ? 10.613 -1.151 -14.193 1.00 90.50 88 GLU A C 1
ATOM 724 O O . GLU A 1 88 ? 10.254 -0.432 -13.263 1.00 90.50 88 GLU A O 1
ATOM 729 N N . SER A 1 89 ? 10.612 -0.708 -15.453 1.00 92.06 89 SER A N 1
ATOM 730 C CA . SER A 1 89 ? 10.175 0.643 -15.810 1.00 92.06 89 SER A CA 1
ATOM 731 C C . SER A 1 89 ? 8.710 0.884 -15.437 1.00 92.06 89 SER A C 1
ATOM 733 O O . SER A 1 89 ? 8.372 1.976 -14.975 1.00 92.06 89 SER A O 1
ATOM 735 N N . ALA A 1 90 ? 7.849 -0.129 -15.591 1.00 91.62 90 ALA A N 1
ATOM 736 C CA . ALA A 1 90 ? 6.454 -0.056 -15.171 1.00 91.62 90 ALA A CA 1
ATOM 737 C C . ALA A 1 90 ? 6.338 -0.001 -13.641 1.00 91.62 90 ALA A C 1
ATOM 739 O O . ALA A 1 90 ? 5.640 0.874 -13.127 1.00 91.62 90 ALA A O 1
ATOM 740 N N . ALA A 1 91 ? 7.096 -0.834 -12.920 1.00 91.56 91 ALA A N 1
ATOM 741 C CA . ALA A 1 91 ? 7.139 -0.808 -11.457 1.00 91.56 91 ALA A CA 1
ATOM 742 C C . ALA A 1 91 ? 7.614 0.555 -10.916 1.00 91.56 91 ALA A C 1
ATOM 744 O O . ALA A 1 91 ? 6.959 1.142 -10.060 1.00 91.56 91 ALA A O 1
ATOM 745 N N . ARG A 1 92 ? 8.691 1.131 -11.469 1.00 90.94 92 ARG A N 1
ATOM 746 C CA . ARG A 1 92 ? 9.195 2.464 -11.078 1.00 90.94 92 ARG A CA 1
ATOM 747 C C . ARG A 1 92 ? 8.196 3.581 -11.363 1.00 90.94 92 ARG A C 1
ATOM 749 O O . ARG A 1 92 ? 8.060 4.509 -10.567 1.00 90.94 92 ARG A O 1
ATOM 756 N N . LYS A 1 93 ? 7.486 3.512 -12.494 1.00 91.50 93 LYS A N 1
ATOM 757 C CA . LYS A 1 93 ? 6.416 4.471 -12.799 1.00 91.50 93 LYS A CA 1
ATOM 758 C C . LYS A 1 93 ? 5.285 4.354 -11.778 1.00 91.50 93 LYS A C 1
ATOM 760 O O . LYS A 1 93 ? 4.809 5.376 -11.294 1.00 91.50 93 LYS A O 1
ATOM 765 N N . ALA A 1 94 ? 4.920 3.130 -11.414 1.00 90.38 94 ALA A N 1
ATOM 766 C CA . ALA A 1 94 ? 3.904 2.881 -10.410 1.00 90.38 94 ALA A CA 1
ATOM 767 C C . ALA A 1 94 ? 4.323 3.340 -9.006 1.00 90.38 94 ALA A C 1
ATOM 769 O O . ALA A 1 94 ? 3.478 3.887 -8.309 1.00 90.38 94 ALA A O 1
ATOM 770 N N . ILE A 1 95 ? 5.605 3.233 -8.624 1.00 91.44 95 ILE A N 1
ATOM 771 C CA . ILE A 1 95 ? 6.128 3.839 -7.385 1.00 91.44 95 ILE A CA 1
ATOM 772 C C . ILE A 1 95 ? 5.869 5.346 -7.400 1.00 91.44 95 ILE A C 1
ATOM 774 O O . ILE A 1 95 ? 5.211 5.853 -6.501 1.00 91.44 95 ILE A O 1
ATOM 778 N N . LYS A 1 96 ? 6.272 6.065 -8.457 1.00 91.50 96 LYS A N 1
ATOM 779 C CA . LYS A 1 96 ? 6.032 7.519 -8.559 1.00 91.50 96 LYS A CA 1
ATOM 780 C C . LYS A 1 96 ? 4.549 7.875 -8.448 1.00 91.50 96 LYS A C 1
ATOM 782 O O . LYS A 1 96 ? 4.188 8.836 -7.771 1.00 91.50 96 LYS A O 1
ATOM 787 N N . THR A 1 97 ? 3.685 7.092 -9.090 1.00 90.06 97 THR A N 1
ATOM 788 C CA . THR A 1 97 ? 2.233 7.263 -8.973 1.00 90.06 97 THR A CA 1
ATOM 789 C C . THR A 1 97 ? 1.745 6.959 -7.555 1.00 90.06 97 THR A C 1
ATOM 791 O O . THR A 1 97 ? 0.909 7.700 -7.044 1.00 90.06 97 THR A O 1
ATOM 794 N N . ALA A 1 98 ? 2.285 5.935 -6.890 1.00 90.56 98 ALA A N 1
ATOM 795 C CA . ALA A 1 98 ? 1.976 5.601 -5.504 1.00 90.56 98 ALA A CA 1
ATOM 796 C C . ALA A 1 98 ? 2.350 6.748 -4.565 1.00 90.56 98 ALA A C 1
ATOM 798 O O . ALA A 1 98 ? 1.501 7.153 -3.783 1.00 90.56 98 ALA A O 1
ATOM 799 N N . MET A 1 99 ? 3.546 7.329 -4.701 1.00 90.69 99 MET A N 1
ATOM 800 C CA . MET A 1 99 ? 3.997 8.477 -3.902 1.00 90.69 99 MET A CA 1
ATOM 801 C C . MET A 1 99 ? 3.012 9.653 -4.015 1.00 90.69 99 MET A C 1
ATOM 803 O O . MET A 1 99 ? 2.617 10.250 -3.016 1.00 90.69 99 MET A O 1
ATOM 807 N N . GLN A 1 100 ? 2.559 9.953 -5.238 1.00 89.81 100 GLN A N 1
ATOM 808 C CA . GLN A 1 100 ? 1.606 11.036 -5.506 1.00 89.81 100 GLN A CA 1
ATOM 809 C C . GLN A 1 100 ? 0.184 10.722 -5.039 1.00 89.81 100 GLN A C 1
ATOM 811 O O . GLN A 1 100 ? -0.536 11.617 -4.609 1.00 89.81 100 GLN A O 1
ATOM 816 N N . CYS A 1 101 ? -0.251 9.469 -5.147 1.00 90.62 101 CYS A N 1
ATOM 817 C CA . CYS A 1 101 ? -1.601 9.072 -4.766 1.00 90.62 101 CYS A CA 1
ATOM 818 C C . CYS A 1 101 ? -1.730 8.855 -3.255 1.00 90.62 101 CYS A C 1
ATOM 820 O O . CYS A 1 101 ? -2.788 9.094 -2.675 1.00 90.62 101 CYS A O 1
ATOM 822 N N . ALA A 1 102 ? -0.652 8.426 -2.604 1.00 88.81 102 ALA A N 1
ATOM 823 C CA . ALA A 1 102 ? -0.653 8.029 -1.208 1.00 88.81 102 ALA A CA 1
ATOM 824 C C . ALA A 1 102 ? -0.948 9.182 -0.245 1.00 88.81 102 ALA A C 1
ATOM 826 O O . ALA A 1 102 ? -1.469 8.928 0.840 1.00 88.81 102 ALA A O 1
ATOM 827 N N . VAL A 1 103 ? -0.690 10.432 -0.644 1.00 88.94 103 VAL A N 1
ATOM 828 C CA . VAL A 1 103 ? -0.998 11.628 0.159 1.00 88.94 103 VAL A CA 1
ATOM 829 C C . VAL A 1 103 ? -2.501 11.923 0.256 1.00 88.94 103 VAL A C 1
ATOM 831 O O . VAL A 1 103 ? -2.897 12.841 0.973 1.00 88.94 103 VAL A O 1
ATOM 834 N N . THR A 1 104 ? -3.359 11.163 -0.441 1.00 89.44 104 THR A N 1
ATOM 835 C CA . THR A 1 104 ? -4.807 11.392 -0.411 1.00 89.44 104 THR A CA 1
ATOM 836 C C . THR A 1 104 ? -5.391 11.221 1.001 1.00 89.44 104 THR A C 1
ATOM 838 O O . THR A 1 104 ? -5.167 10.189 1.654 1.00 89.44 104 THR A O 1
ATOM 841 N N . PRO A 1 105 ? -6.193 12.189 1.487 1.00 88.50 105 PRO A N 1
ATOM 842 C CA . PRO A 1 105 ? -6.932 12.052 2.735 1.00 88.50 105 PRO A CA 1
ATOM 843 C C . PRO A 1 105 ? -8.182 11.170 2.581 1.00 88.50 105 PRO A C 1
ATOM 845 O O . PRO A 1 105 ? -8.731 10.723 3.591 1.00 88.50 105 PRO A O 1
ATOM 848 N N . GLU A 1 106 ? -8.613 10.863 1.354 1.00 90.94 106 GLU A N 1
ATOM 849 C CA . GLU A 1 106 ? -9.829 10.089 1.112 1.00 90.94 106 GLU A CA 1
ATOM 850 C C . GLU A 1 106 ? -9.658 8.616 1.514 1.00 90.94 106 GLU A C 1
ATOM 852 O O . GLU A 1 106 ? -8.780 7.907 1.015 1.00 90.94 106 GLU A O 1
ATOM 857 N N . ILE A 1 107 ? -10.536 8.141 2.400 1.00 91.12 107 ILE A N 1
ATOM 858 C CA . ILE A 1 107 ? -10.657 6.729 2.775 1.00 91.12 107 ILE A CA 1
ATOM 859 C C . ILE A 1 107 ? -12.111 6.317 2.571 1.00 91.12 107 ILE A C 1
ATOM 861 O O . ILE A 1 107 ? -13.021 6.858 3.197 1.00 91.12 107 ILE A O 1
ATOM 865 N N . LYS A 1 108 ? -12.330 5.334 1.705 1.00 92.25 108 LYS A N 1
ATOM 866 C CA . LYS A 1 108 ? -13.596 4.628 1.556 1.00 92.25 108 LYS A CA 1
ATOM 867 C C . LYS A 1 108 ? -13.581 3.392 2.436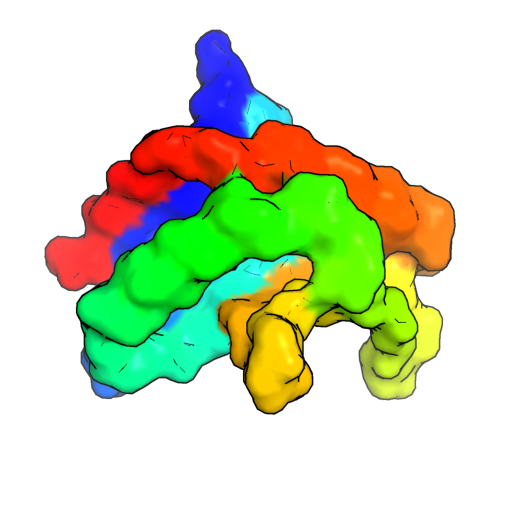 1.00 92.25 108 LYS A C 1
ATOM 869 O O . LYS A 1 108 ? -12.966 2.380 2.101 1.00 92.25 108 LYS A O 1
ATOM 874 N N . ASP A 1 109 ? -14.281 3.495 3.555 1.00 90.69 109 ASP A N 1
ATOM 875 C CA . ASP A 1 109 ? -14.525 2.381 4.456 1.00 90.69 109 ASP A CA 1
ATOM 876 C C . ASP A 1 109 ? -15.636 1.470 3.908 1.00 90.69 109 ASP A C 1
ATOM 878 O O . ASP A 1 109 ? -16.802 1.851 3.804 1.00 90.69 109 ASP A O 1
ATOM 882 N N . LEU A 1 110 ? -1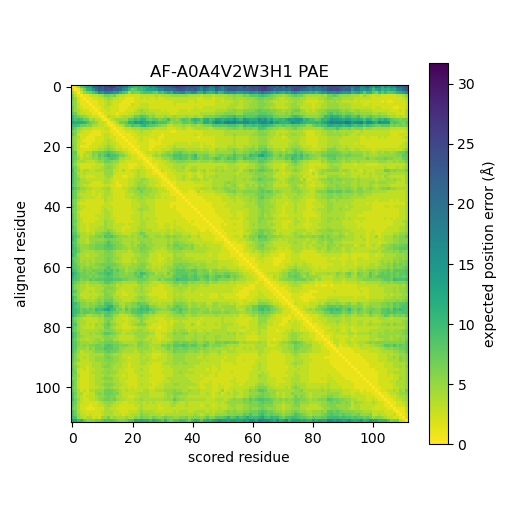5.243 0.254 3.548 1.00 89.12 110 LEU A N 1
ATOM 883 C CA . LEU A 1 110 ? -16.060 -0.829 3.008 1.00 89.12 110 LEU A CA 1
ATOM 884 C C . LEU A 1 110 ? -16.050 -2.034 3.967 1.00 89.12 110 LEU A C 1
ATOM 886 O O . LEU A 1 110 ? -16.099 -3.184 3.533 1.00 89.12 110 LEU A O 1
ATOM 890 N N . THR A 1 111 ? -15.925 -1.780 5.274 1.00 84.81 111 THR A N 1
ATOM 891 C CA . THR A 1 111 ? -15.897 -2.815 6.325 1.00 84.81 111 THR A CA 1
ATOM 892 C C . THR A 1 111 ? -17.273 -3.179 6.894 1.00 84.81 111 THR A C 1
ATOM 894 O O . THR A 1 111 ? -17.339 -4.015 7.800 1.00 84.81 111 THR A O 1
ATOM 897 N N . ARG A 1 112 ? -18.340 -2.553 6.376 1.00 70.94 112 ARG A N 1
ATOM 898 C CA . ARG A 1 112 ? -19.740 -2.776 6.770 1.00 70.94 112 ARG A CA 1
ATOM 899 C C . ARG A 1 112 ? -20.248 -4.172 6.430 1.00 70.94 112 ARG A C 1
ATOM 901 O O . ARG A 1 112 ? -19.850 -4.707 5.373 1.00 70.94 112 ARG A O 1
#

Sequence (112 aa):
MSHVYYELKKVRNGHFLFKLRGSAGEIIFFSEVYSSKASAEHAISYVRYSAPDETTYELRHDSHERPYFILKSKDEQIIGHSDPYSCESAARKAIKTAMQCAVTPEIKDLTR

Foldseek 3Di:
DQDFEKEWEQDPPRWIKIFTAFSVRDTLWIFDTGNDPVVRVVLLVQCLVPLLPCVQKDWDADPVRFIWIFGADPVRHTGTIGDGDPDVVVRVVSSVRSSVSSNDPHYDYHHD

Radius of gyration: 13.33 Å; Cα contacts (8 Å, |Δi|>4): 229; chains: 1; bounding box: 33×30×31 Å

Solvent-accessible surface area (backbone atoms only — not comparable to full-atom values): 6012 Å² total; per-residue (Å²): 134,64,69,37,31,33,42,35,34,57,43,92,90,70,25,22,34,41,31,39,28,32,53,89,67,48,76,58,36,35,41,46,81,24,78,39,64,66,58,45,54,51,47,52,55,46,40,36,70,44,37,71,40,68,86,35,48,45,82,46,62,49,101,81,71,28,25,20,40,33,37,39,46,97,84,68,44,73,52,25,35,38,71,70,28,95,38,61,70,56,34,55,52,46,48,57,50,40,26,67,40,39,61,44,87,46,68,48,79,54,63,125

Secondary structure (DSSP, 8-state):
----EEEEEEPTTS-EEEEEEPTTS-EEEEEPPBSSHHHHHHHHHHHHHHTT-GGGEEEEE-TTS-EEEEEE-TTS-EEEEPPPPSSHHHHHHHHHHHHHHHT---EEEE--

InterPro domains:
  IPR010879 Domain of unknown function DUF1508 [PF07411] (13-58)
  IPR010879 Domain of unknown function DUF1508 [PF07411] (62-109)
  IPR036913 YegP-like superfamily [SSF160113] (4-58)
  IPR036913 YegP-like superfamily [SSF160113] (56-110)
  IPR051141 UPF0339 domain-containing protein [PTHR40606] (2-111)

Organism: NCBI:txid466109

pLDDT: mean 88.84, std 6.73, range [45.12, 94.69]

Nearest PDB structures (foldseek):
  2k49-assembly1_A  TM=9.407E-01  e=6.077E-12  Shewanella oneidensis MR-1
  2k8e-assembly1_A  TM=9.457E-01  e=3.034E-11  Escherichia coli K-12
  3bid-assembly4_G  TM=8.528E-01  e=2.668E-02  Neisseria meningitidis MC58
  3tvv-assembly1_A  TM=3.781E-01  e=3.583E-01  Saccharomyces cerevisiae S288C
  7a7a-assembly1_B  TM=3.974E-01  e=1.903E+00  Mycobacterium tuberculosis

Mean predicted aligned error: 4.4 Å